Protein AF-G8THZ9-F1 (afdb_monomer_lite)

Secondary structure (DSSP, 8-state):
----------PPPPPPPPPPS--SEEEEE-TT--EEEEE----S----S---TTSPPP----GGG-EEE-TTTHHHHHIIIIITS-GGG-EEEEEESSSS---HHHHHHHHHHT-TTT--EEEEEEPPHHHHHHHHHHT-

Foldseek 3Di:
DDDDDDPPDDDPPPDPPQDAPDAQWEWEAEQQQWIKIAGDPDPDDPPDPPDDSVAHDDPVDALVRIGTDDLVCLVVCCVVRQLPDDLVRQEYEYAYQDPDDDHSSVVVNCVQQVDVVSSHHYDYDHDHPNRVVSVVVNVD

Sequence (140 aa):
MRRDSVEKGLLPGPLPPPVPFYKNYHFLVDSAGQLYYYQLDQKGWFCGTDYDYNVPLFMGLKPDKLFQVSETNVAEVVKKNILSQEPSFRWAIIGLINDTIESNGLAKLMDILKSDLNKVKWNLRKATIEESVIFDYKMI

Radius of gyration: 19.39 Å; chains: 1; bounding box: 35×72×50 Å

Structure (mmCIF, N/CA/C/O backbone):
data_AF-G8THZ9-F1
#
_entry.id   AF-G8THZ9-F1
#
loop_
_atom_site.group_PDB
_atom_site.id
_atom_site.type_symbol
_atom_site.label_atom_id
_atom_site.label_alt_id
_atom_site.label_comp_id
_atom_site.label_asym_id
_atom_site.label_entity_id
_atom_site.label_seq_id
_atom_site.pdbx_PDB_ins_code
_atom_site.Cartn_x
_atom_site.Cartn_y
_atom_site.Cartn_z
_atom_site.occupancy
_atom_site.B_iso_or_equiv
_atom_site.auth_seq_id
_atom_site.auth_comp_id
_atom_site.auth_asym_id
_atom_site.auth_atom_id
_atom_site.pdbx_PDB_model_num
ATOM 1 N N . MET A 1 1 ? 20.471 53.035 -34.758 1.00 38.16 1 MET A N 1
ATOM 2 C CA . MET A 1 1 ? 20.150 51.683 -35.264 1.00 38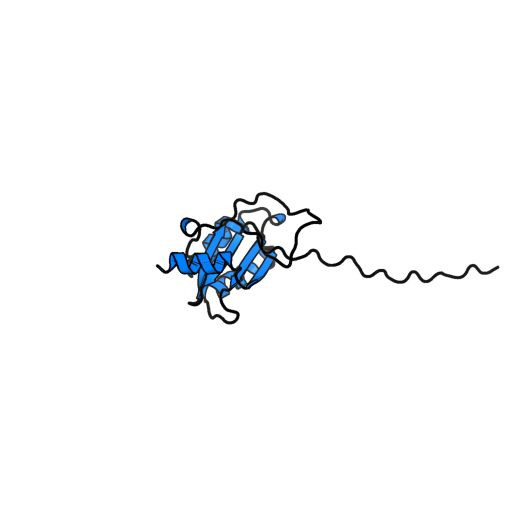.16 1 MET A CA 1
ATOM 3 C C . MET A 1 1 ? 19.563 50.897 -34.095 1.00 38.16 1 MET A C 1
ATOM 5 O O . MET A 1 1 ? 20.293 50.603 -33.157 1.00 38.16 1 MET A O 1
ATOM 9 N N . ARG A 1 2 ? 18.233 50.722 -34.065 1.00 41.59 2 ARG A N 1
ATOM 10 C CA . ARG A 1 2 ? 17.522 49.943 -33.034 1.00 41.59 2 ARG A CA 1
ATOM 11 C C . ARG A 1 2 ? 17.919 48.470 -33.193 1.00 41.59 2 ARG A C 1
ATOM 13 O O . ARG A 1 2 ? 17.989 48.004 -34.324 1.00 41.59 2 ARG A O 1
ATOM 20 N N . ARG A 1 3 ? 18.221 47.770 -32.098 1.00 42.97 3 ARG A N 1
ATOM 21 C CA . ARG A 1 3 ? 18.282 46.302 -32.089 1.00 42.97 3 ARG A CA 1
ATOM 22 C C . ARG A 1 3 ? 16.979 45.817 -31.482 1.00 42.97 3 ARG A C 1
ATOM 24 O O . ARG A 1 3 ? 16.697 46.126 -30.328 1.00 42.97 3 ARG A O 1
ATOM 31 N N . ASP A 1 4 ? 16.196 45.147 -32.310 1.00 42.41 4 ASP A N 1
ATOM 32 C CA . ASP A 1 4 ? 14.897 44.600 -31.967 1.00 42.41 4 ASP A CA 1
ATOM 33 C C . ASP A 1 4 ? 15.031 43.495 -30.914 1.00 42.41 4 ASP A C 1
ATOM 35 O O . ASP A 1 4 ? 15.922 42.641 -30.966 1.00 42.41 4 ASP A O 1
ATOM 39 N N . SER A 1 5 ? 14.138 43.553 -29.932 1.00 47.38 5 SER A N 1
ATOM 40 C CA . SER A 1 5 ? 13.947 42.545 -28.899 1.00 47.38 5 SER A CA 1
ATOM 41 C C . SER A 1 5 ? 13.380 41.277 -29.535 1.00 47.38 5 SER A C 1
ATOM 43 O O . SER A 1 5 ? 12.243 41.270 -29.995 1.00 47.38 5 SER A O 1
ATOM 45 N N . VAL A 1 6 ? 14.155 40.193 -29.543 1.00 50.81 6 VAL A N 1
ATOM 46 C CA . VAL A 1 6 ? 13.627 38.855 -29.830 1.00 50.81 6 VAL A CA 1
ATOM 47 C C . VAL A 1 6 ? 12.869 38.392 -28.587 1.00 50.81 6 VAL A C 1
ATOM 49 O O . VAL A 1 6 ? 13.480 38.127 -27.549 1.00 50.81 6 VAL A O 1
ATOM 52 N N . GLU A 1 7 ? 11.541 38.319 -28.680 1.00 52.03 7 GLU A N 1
ATOM 53 C CA . GLU A 1 7 ? 10.701 37.629 -27.701 1.00 52.03 7 GLU A CA 1
ATOM 54 C C . GLU A 1 7 ? 11.175 36.174 -27.581 1.00 52.03 7 GLU A C 1
ATOM 56 O O . GLU A 1 7 ? 10.990 35.352 -28.479 1.00 52.03 7 GLU A O 1
ATOM 61 N N . LYS A 1 8 ? 11.819 35.841 -26.457 1.00 48.75 8 LYS A N 1
ATOM 62 C CA . LYS A 1 8 ? 12.021 34.449 -26.054 1.00 48.75 8 LYS A CA 1
ATOM 63 C C . LYS A 1 8 ? 10.647 33.869 -25.730 1.00 48.75 8 LYS A C 1
ATOM 65 O O . LYS A 1 8 ? 10.145 34.071 -24.627 1.00 48.75 8 LYS A O 1
ATOM 70 N N . GLY A 1 9 ? 10.055 33.153 -26.682 1.00 49.53 9 GLY A N 1
ATOM 71 C CA . GLY A 1 9 ? 8.918 32.283 -26.405 1.00 49.53 9 GLY A CA 1
ATOM 72 C C . GLY A 1 9 ? 9.259 31.374 -25.222 1.00 49.53 9 GLY A C 1
ATOM 73 O O . GLY A 1 9 ? 10.321 30.746 -25.207 1.00 49.53 9 GLY A O 1
ATOM 74 N N . LEU A 1 10 ? 8.401 31.361 -24.200 1.00 52.66 10 LEU A N 1
ATOM 75 C CA . LEU A 1 10 ? 8.536 30.456 -23.065 1.00 52.66 10 LEU A CA 1
ATOM 76 C C . LEU A 1 10 ? 8.522 29.020 -23.593 1.00 52.66 10 LEU A C 1
ATOM 78 O O . LEU A 1 10 ? 7.490 28.537 -24.056 1.00 52.66 10 LEU A O 1
ATOM 82 N N . LEU A 1 11 ? 9.663 28.334 -23.524 1.00 58.06 11 LEU A N 1
ATOM 83 C CA . LEU A 1 11 ? 9.677 26.883 -23.655 1.00 58.06 11 LEU A CA 1
ATOM 84 C C . LEU A 1 11 ? 8.760 26.326 -22.553 1.00 58.06 11 LEU A C 1
ATOM 86 O O . LEU A 1 11 ? 8.899 26.760 -21.402 1.00 58.06 11 LEU A O 1
ATOM 90 N N . PRO A 1 12 ? 7.821 25.412 -22.861 1.00 59.81 12 PRO A N 1
ATOM 91 C CA . PRO A 1 12 ? 7.053 24.752 -21.818 1.00 59.81 12 PRO A CA 1
ATOM 92 C C . PRO A 1 12 ? 8.044 24.114 -20.842 1.00 59.81 12 PRO A C 1
ATOM 94 O O . PRO A 1 12 ? 9.036 23.509 -21.259 1.00 59.81 12 PRO A O 1
ATOM 97 N N . GLY A 1 13 ? 7.818 24.324 -19.543 1.00 59.12 13 GLY A N 1
ATOM 98 C CA . GLY A 1 13 ? 8.669 23.753 -18.503 1.00 59.12 13 GLY A CA 1
ATOM 99 C C . GLY A 1 13 ? 8.814 22.236 -18.681 1.00 59.12 13 GLY A C 1
ATOM 100 O O . GLY A 1 13 ? 7.951 21.609 -19.302 1.00 59.12 13 GLY A O 1
ATOM 101 N N . PRO A 1 14 ? 9.900 21.632 -18.169 1.00 66.94 14 PRO A N 1
ATOM 102 C CA . PRO A 1 14 ? 10.114 20.195 -18.294 1.00 66.94 14 PRO A CA 1
ATOM 103 C C . PRO A 1 14 ? 8.884 19.435 -17.788 1.00 66.94 14 PRO A C 1
ATOM 105 O O . PRO A 1 14 ? 8.341 19.764 -16.730 1.00 66.94 14 PRO A O 1
ATOM 108 N N . LEU A 1 15 ? 8.441 18.440 -18.565 1.00 58.38 15 LEU A N 1
ATOM 109 C CA . LEU A 1 15 ? 7.326 17.578 -18.182 1.00 58.38 15 LEU A CA 1
ATOM 110 C C . LEU A 1 15 ? 7.596 16.988 -16.789 1.00 58.38 15 LEU A C 1
ATOM 112 O O . LEU A 1 15 ? 8.741 16.618 -16.500 1.00 58.38 15 LEU A O 1
ATOM 116 N N . PRO A 1 16 ? 6.575 16.914 -15.915 1.00 58.38 16 PRO A N 1
ATOM 117 C CA . PRO A 1 16 ? 6.744 16.308 -14.608 1.00 58.38 16 PRO A CA 1
ATOM 118 C C . PRO A 1 16 ? 7.264 14.875 -14.777 1.00 58.38 16 PRO A C 1
ATOM 120 O O . PRO A 1 16 ? 6.848 14.177 -15.708 1.00 58.38 16 PRO A O 1
ATOM 123 N N . PRO A 1 17 ? 8.184 14.430 -13.905 1.00 59.94 17 PRO A N 1
ATOM 124 C CA . PRO A 1 17 ? 8.704 13.080 -13.976 1.00 59.94 17 PRO A CA 1
ATOM 125 C C . PRO A 1 17 ? 7.540 12.088 -13.868 1.00 59.94 17 PRO A C 1
ATOM 127 O O . PRO A 1 17 ? 6.652 12.282 -13.029 1.00 59.94 17 PRO A O 1
ATOM 130 N N . PRO A 1 18 ? 7.531 11.036 -14.694 1.00 64.81 18 PRO A N 1
ATOM 131 C CA . PRO A 1 18 ? 6.478 10.040 -14.652 1.00 64.81 18 PRO A CA 1
ATOM 132 C C . PRO A 1 18 ? 6.352 9.387 -13.270 1.00 64.81 18 PRO A C 1
ATOM 134 O O . PRO A 1 18 ? 7.337 9.196 -12.547 1.00 64.81 18 PRO A O 1
ATOM 137 N N . VAL A 1 19 ? 5.122 9.037 -12.897 1.00 69.25 19 VAL A N 1
ATOM 138 C CA . VAL A 1 19 ? 4.837 8.382 -11.620 1.00 69.25 19 VAL A CA 1
ATOM 139 C C . VAL A 1 19 ? 5.189 6.896 -11.737 1.00 69.25 19 VAL A C 1
ATOM 141 O O . VAL A 1 19 ? 4.642 6.211 -12.597 1.00 69.25 19 VAL A O 1
ATOM 144 N N . PRO A 1 20 ? 6.087 6.359 -10.896 1.00 75.56 20 PRO A N 1
ATOM 145 C CA . PRO A 1 20 ? 6.451 4.952 -10.972 1.00 75.56 20 PRO A CA 1
ATOM 146 C C . PRO A 1 20 ? 5.336 4.061 -10.417 1.00 75.56 20 PRO A C 1
ATOM 148 O O . PRO A 1 20 ? 4.730 4.375 -9.392 1.00 75.56 20 PRO A O 1
ATOM 151 N N . PHE A 1 21 ? 5.142 2.895 -11.038 1.00 81.06 21 PHE A N 1
ATOM 152 C CA . PHE A 1 21 ? 4.222 1.866 -10.543 1.00 81.06 21 PHE A CA 1
ATOM 153 C C . PHE A 1 21 ? 4.652 1.269 -9.200 1.00 81.06 21 PHE A C 1
ATOM 155 O O . PHE A 1 21 ? 3.791 0.814 -8.445 1.00 81.06 21 PHE A O 1
ATOM 162 N N . TYR A 1 22 ? 5.957 1.278 -8.899 1.00 83.31 22 TYR A N 1
ATOM 163 C CA . TYR A 1 22 ? 6.523 0.651 -7.707 1.00 83.31 22 TYR A CA 1
ATOM 164 C C . TYR A 1 22 ? 7.478 1.562 -6.918 1.00 83.31 22 TYR A C 1
ATOM 166 O O . TYR A 1 22 ? 8.273 2.302 -7.499 1.00 83.31 22 TYR A O 1
ATOM 174 N N . LYS A 1 23 ? 7.394 1.488 -5.578 1.00 85.88 23 LYS A N 1
ATOM 175 C CA . LYS A 1 23 ? 8.316 2.073 -4.582 1.00 85.88 23 LYS A CA 1
ATOM 176 C C . LYS A 1 23 ? 8.511 1.144 -3.382 1.00 85.88 23 LYS A C 1
ATOM 178 O O . LYS A 1 23 ? 7.961 0.061 -3.337 1.00 85.88 23 LYS A O 1
ATOM 183 N N . ASN A 1 24 ? 9.291 1.560 -2.394 1.00 86.88 24 ASN A N 1
ATOM 184 C CA . ASN A 1 24 ? 9.671 0.725 -1.255 1.00 86.88 24 ASN A CA 1
ATOM 185 C C . ASN A 1 24 ? 8.465 0.231 -0.444 1.00 86.88 24 ASN A C 1
ATOM 187 O O . ASN A 1 24 ? 8.475 -0.908 0.013 1.00 86.88 24 ASN A O 1
ATOM 191 N N . TYR A 1 25 ? 7.431 1.062 -0.294 1.00 92.38 25 TYR A N 1
ATOM 192 C CA . TYR A 1 25 ? 6.250 0.754 0.507 1.00 92.38 25 TYR A CA 1
ATOM 193 C C . TYR A 1 25 ? 5.021 0.651 -0.382 1.00 92.38 25 TYR A C 1
ATOM 195 O O . TYR A 1 25 ? 4.661 1.616 -1.054 1.0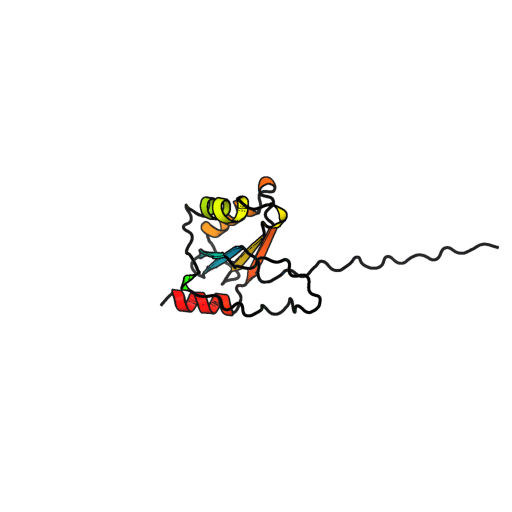0 92.38 25 TYR A O 1
ATOM 203 N N . HIS A 1 26 ? 4.372 -0.508 -0.365 1.00 92.94 26 HIS A N 1
ATOM 204 C CA . HIS A 1 26 ? 3.155 -0.768 -1.118 1.00 92.94 26 HIS A CA 1
ATOM 205 C C . HIS A 1 26 ? 2.027 -1.155 -0.193 1.00 92.94 26 HIS A C 1
ATOM 207 O O . HIS A 1 26 ? 2.170 -2.026 0.662 1.00 92.94 26 HIS A O 1
ATOM 213 N N . PHE A 1 27 ? 0.891 -0.523 -0.418 1.00 95.19 27 PHE A N 1
ATOM 214 C CA . PHE A 1 27 ? -0.374 -0.912 0.156 1.00 95.19 27 PHE A CA 1
ATOM 215 C C . PHE A 1 27 ? -1.279 -1.376 -0.966 1.00 95.19 27 PHE A C 1
ATOM 217 O O . PHE A 1 27 ? -1.368 -0.723 -2.002 1.00 95.19 27 PHE A O 1
ATOM 224 N N . LEU A 1 28 ? -1.948 -2.496 -0.756 1.00 94.56 28 LEU A N 1
ATOM 225 C CA . LEU A 1 28 ? -2.913 -3.026 -1.700 1.00 94.56 28 LEU A CA 1
ATOM 226 C C . LEU A 1 28 ? -4.253 -3.177 -0.994 1.00 94.56 28 LEU A C 1
ATOM 228 O O . LEU A 1 28 ? -4.292 -3.577 0.169 1.00 94.56 28 LEU A O 1
ATOM 232 N N . VAL A 1 29 ? -5.337 -2.852 -1.685 1.00 95.06 29 VAL A N 1
ATOM 233 C CA . VAL A 1 29 ? -6.697 -3.049 -1.182 1.00 95.06 29 VAL A CA 1
ATOM 234 C C . VAL A 1 29 ? -7.391 -4.049 -2.093 1.00 95.06 29 VAL A C 1
ATOM 236 O O . VAL A 1 29 ? -7.479 -3.819 -3.305 1.00 95.06 29 VAL A O 1
ATOM 239 N N . ASP A 1 30 ? -7.822 -5.168 -1.510 1.00 92.56 30 ASP A N 1
ATOM 240 C CA . ASP A 1 30 ? -8.563 -6.211 -2.227 1.00 92.56 30 ASP A CA 1
ATOM 241 C C . ASP A 1 30 ? -9.985 -5.750 -2.571 1.00 92.56 30 ASP A C 1
ATOM 243 O O . ASP A 1 30 ? -10.343 -4.615 -2.305 1.00 92.56 30 ASP A O 1
ATOM 247 N N . SER A 1 31 ? -10.819 -6.606 -3.159 1.00 91.12 31 SER A N 1
ATOM 248 C CA . SER A 1 31 ? -12.212 -6.265 -3.483 1.00 91.12 31 SER A CA 1
ATOM 249 C C . SER A 1 31 ? -13.152 -6.205 -2.267 1.00 91.12 31 SER A C 1
ATOM 251 O O . SER A 1 31 ? -14.228 -5.618 -2.372 1.00 91.12 31 SER A O 1
ATOM 253 N N . ALA A 1 32 ? -12.759 -6.776 -1.124 1.00 92.00 32 ALA A N 1
ATOM 254 C CA . ALA A 1 32 ? -13.515 -6.785 0.129 1.00 92.00 32 ALA A CA 1
ATOM 255 C C . ALA A 1 32 ? -13.179 -5.593 1.049 1.00 92.00 32 ALA A C 1
ATOM 257 O O . ALA A 1 32 ? -13.728 -5.480 2.144 1.00 92.00 32 ALA A O 1
ATOM 258 N N . GLY A 1 33 ? -12.272 -4.711 0.626 1.00 92.62 33 GLY A N 1
ATOM 259 C CA . GLY A 1 33 ? -11.836 -3.547 1.394 1.00 92.62 33 GLY A CA 1
ATOM 260 C C . GLY A 1 33 ? -10.751 -3.863 2.422 1.00 92.62 33 GLY A C 1
ATOM 261 O O . GLY A 1 33 ? -10.431 -3.012 3.258 1.00 92.62 33 GLY A O 1
ATOM 262 N N . GLN A 1 34 ? -10.158 -5.055 2.385 1.00 94.12 34 GLN A N 1
ATOM 263 C CA . GLN A 1 34 ? -9.073 -5.432 3.280 1.00 94.12 34 GLN A CA 1
ATOM 264 C C . GLN A 1 34 ? -7.760 -4.811 2.806 1.00 94.12 34 GLN A C 1
ATOM 266 O O . GLN A 1 34 ? -7.415 -4.831 1.624 1.00 94.12 34 GLN A O 1
ATOM 271 N N . LEU A 1 35 ? -7.018 -4.249 3.760 1.00 95.44 35 LEU A N 1
ATOM 272 C CA . LEU A 1 35 ? -5.737 -3.609 3.504 1.00 95.44 35 LEU A CA 1
ATOM 273 C C . LEU A 1 35 ? -4.603 -4.620 3.651 1.00 95.44 35 LEU A C 1
ATOM 275 O O . LEU A 1 35 ? -4.484 -5.316 4.662 1.00 95.44 35 LEU A O 1
ATOM 279 N N . TYR A 1 36 ? -3.711 -4.629 2.675 1.00 95.06 36 TYR A N 1
ATOM 280 C CA . TYR A 1 36 ? -2.498 -5.422 2.674 1.00 95.06 36 TYR A CA 1
ATOM 281 C C . TYR A 1 36 ? -1.280 -4.529 2.499 1.00 95.06 36 TYR A C 1
ATOM 283 O O . TYR A 1 36 ? -1.357 -3.448 1.921 1.00 95.06 36 TYR A O 1
ATOM 291 N N . TYR A 1 37 ? -0.148 -4.995 3.007 1.00 94.69 37 TYR A N 1
ATOM 292 C CA . TYR A 1 37 ? 1.132 -4.316 2.940 1.00 94.69 37 TYR A CA 1
ATOM 293 C C . TYR A 1 37 ? 2.184 -5.230 2.327 1.00 94.69 37 TYR A C 1
ATOM 295 O O . TYR A 1 37 ? 2.296 -6.409 2.677 1.00 94.69 37 TYR A O 1
ATOM 303 N N . TYR A 1 38 ? 2.976 -4.646 1.439 1.00 91.50 38 TYR A N 1
ATOM 304 C CA . TYR A 1 38 ? 4.121 -5.268 0.809 1.00 91.50 38 TYR A CA 1
ATOM 305 C C . TYR A 1 38 ? 5.294 -4.288 0.853 1.00 91.50 38 TYR A C 1
ATOM 307 O O . TYR A 1 38 ? 5.148 -3.101 0.557 1.00 91.50 38 TYR A O 1
ATOM 315 N N . GLN A 1 39 ? 6.477 -4.783 1.203 1.00 90.69 39 GLN A N 1
ATOM 316 C CA . GLN A 1 39 ? 7.702 -3.993 1.164 1.00 90.69 39 GLN A CA 1
ATOM 317 C C . GLN A 1 39 ? 8.626 -4.533 0.083 1.00 90.69 39 GLN A C 1
ATOM 319 O O . GLN A 1 39 ? 8.974 -5.712 0.094 1.00 90.69 39 GLN A O 1
ATOM 324 N N . LEU A 1 40 ? 9.034 -3.667 -0.843 1.00 84.75 40 LEU A N 1
ATOM 325 C CA . LEU A 1 40 ? 10.056 -4.011 -1.823 1.00 84.75 40 LEU A CA 1
ATOM 326 C C . LEU A 1 40 ? 11.444 -3.774 -1.235 1.00 84.75 40 LEU A C 1
ATOM 328 O O . LEU A 1 40 ? 11.705 -2.736 -0.627 1.00 84.75 40 LEU A O 1
ATOM 332 N N . ASP A 1 41 ? 12.370 -4.683 -1.533 1.00 74.44 41 ASP A N 1
ATOM 333 C CA . ASP A 1 41 ? 13.795 -4.546 -1.202 1.00 74.44 41 ASP A CA 1
ATOM 334 C C . ASP A 1 41 ? 14.516 -3.483 -2.060 1.00 74.44 41 ASP A C 1
ATOM 336 O O . ASP A 1 41 ? 15.745 -3.388 -2.062 1.00 74.44 41 ASP A O 1
ATOM 340 N N . GLN A 1 42 ? 13.771 -2.656 -2.802 1.00 63.34 42 GLN A N 1
ATOM 341 C CA . GLN A 1 42 ? 14.324 -1.653 -3.705 1.00 63.34 42 GLN A CA 1
ATOM 342 C C . GLN A 1 42 ? 15.018 -0.524 -2.935 1.00 63.34 42 GLN A C 1
ATOM 344 O O . GLN A 1 42 ? 14.424 0.465 -2.511 1.00 63.34 42 GLN A O 1
ATOM 349 N N . LYS A 1 43 ? 16.335 -0.658 -2.793 1.00 51.34 43 LYS A N 1
ATOM 350 C CA . LYS A 1 43 ? 17.237 0.414 -2.375 1.00 51.34 43 LYS A CA 1
ATOM 351 C C . LYS A 1 43 ? 17.757 1.137 -3.617 1.00 51.34 43 LYS A C 1
ATOM 353 O O . LYS A 1 43 ? 18.839 0.832 -4.100 1.00 51.34 43 LYS A O 1
ATOM 358 N N . GLY A 1 44 ? 16.988 2.077 -4.162 1.00 53.44 44 GLY A N 1
ATOM 359 C CA . GLY A 1 44 ? 17.472 2.886 -5.282 1.00 53.44 44 GLY A CA 1
ATOM 360 C C . GLY A 1 44 ? 16.451 3.865 -5.844 1.00 53.44 44 GLY A C 1
ATOM 361 O O . GLY A 1 44 ? 15.258 3.580 -5.915 1.00 53.44 44 GLY A O 1
ATOM 362 N N . TRP A 1 45 ? 16.932 5.037 -6.256 1.00 54.22 45 TRP A N 1
ATOM 363 C CA . TRP A 1 45 ? 16.159 5.976 -7.061 1.00 54.22 45 TRP A CA 1
ATOM 364 C C . TRP A 1 45 ? 16.180 5.494 -8.514 1.00 54.22 45 TRP A C 1
ATOM 366 O O . TRP A 1 45 ? 17.255 5.279 -9.070 1.00 54.22 45 TRP A O 1
ATOM 376 N N . PHE A 1 46 ? 15.013 5.323 -9.139 1.00 57.38 46 PHE A N 1
ATOM 377 C CA . PHE A 1 46 ? 14.928 5.063 -10.577 1.00 57.38 46 PHE A CA 1
ATOM 378 C C . PHE A 1 46 ? 15.335 6.336 -11.333 1.00 57.38 46 PHE A C 1
ATOM 380 O O . PHE A 1 46 ? 14.513 7.216 -11.574 1.00 57.38 46 PHE A O 1
ATOM 387 N N . CYS A 1 47 ? 16.626 6.479 -11.627 1.00 53.81 47 CYS A N 1
ATOM 388 C CA . CYS A 1 47 ? 17.139 7.439 -12.599 1.00 53.81 47 CYS A CA 1
ATOM 389 C C . CYS A 1 47 ? 17.320 6.678 -13.915 1.00 53.81 47 CYS A C 1
ATOM 391 O O . CYS A 1 47 ? 18.298 5.949 -14.060 1.00 53.81 47 CYS A O 1
ATOM 393 N N . GLY A 1 48 ? 16.384 6.796 -14.855 1.00 55.31 48 GLY A N 1
ATOM 394 C CA . GLY A 1 48 ? 16.502 6.142 -16.157 1.00 55.31 48 GLY A CA 1
ATOM 395 C C . GLY A 1 48 ? 15.581 6.776 -17.190 1.00 55.31 48 GLY A C 1
ATOM 396 O O . GLY A 1 48 ? 14.415 7.041 -16.899 1.00 55.31 48 GLY A O 1
ATOM 397 N N . THR A 1 49 ? 16.118 7.038 -18.380 1.00 55.41 49 THR A N 1
ATOM 398 C CA . THR A 1 49 ? 15.394 7.578 -19.543 1.00 55.41 49 THR A CA 1
ATOM 399 C C . THR A 1 49 ? 14.604 6.516 -20.307 1.00 55.41 49 THR A C 1
ATOM 401 O O . THR A 1 49 ? 13.738 6.877 -21.094 1.00 55.41 49 THR A O 1
ATOM 404 N N . ASP A 1 50 ? 14.847 5.232 -20.026 1.00 56.66 50 ASP A N 1
ATOM 405 C CA . ASP A 1 50 ? 14.318 4.101 -20.805 1.00 56.66 50 ASP A CA 1
ATOM 406 C C . ASP A 1 50 ? 13.226 3.309 -20.064 1.00 56.66 50 ASP A C 1
ATOM 408 O O . ASP A 1 50 ? 12.917 2.172 -20.414 1.00 56.66 50 ASP A O 1
ATOM 412 N N . TYR A 1 51 ? 12.649 3.882 -19.004 1.00 61.78 51 TYR A N 1
ATOM 413 C CA . TYR A 1 51 ? 11.498 3.276 -18.335 1.00 61.78 51 TYR A CA 1
ATOM 414 C C . TYR A 1 51 ? 10.219 3.582 -19.112 1.00 61.78 51 TYR A C 1
ATOM 416 O O . TYR A 1 51 ? 9.863 4.748 -19.287 1.00 61.78 51 TYR A O 1
ATOM 424 N N . ASP A 1 52 ? 9.494 2.540 -19.522 1.00 68.88 52 ASP A N 1
ATOM 425 C CA . ASP A 1 52 ? 8.106 2.707 -19.939 1.00 68.88 52 ASP A CA 1
ATOM 426 C C . ASP A 1 52 ? 7.236 2.863 -18.690 1.00 68.88 52 ASP A C 1
ATOM 428 O O . ASP A 1 52 ? 6.998 1.922 -17.936 1.00 68.88 52 ASP A O 1
ATOM 432 N N . TYR A 1 53 ? 6.781 4.086 -18.451 1.00 69.88 53 TYR A N 1
ATOM 433 C CA . TYR A 1 53 ? 5.913 4.409 -17.324 1.00 69.88 53 TYR A CA 1
ATOM 434 C C . TYR A 1 53 ? 4.430 4.146 -17.610 1.00 69.88 53 TYR A C 1
ATOM 436 O O . TYR A 1 53 ? 3.593 4.438 -16.759 1.00 69.88 53 TYR A O 1
ATOM 444 N N . ASN A 1 54 ? 4.092 3.580 -18.773 1.00 77.50 54 ASN A N 1
ATOM 445 C CA . ASN A 1 54 ? 2.735 3.133 -19.093 1.00 77.50 54 ASN A CA 1
ATOM 446 C C . ASN A 1 54 ? 2.521 1.651 -18.774 1.00 77.50 54 ASN A C 1
ATOM 448 O O . ASN A 1 54 ? 1.379 1.228 -18.592 1.00 77.50 54 ASN A O 1
ATOM 452 N N . VAL A 1 55 ? 3.600 0.867 -18.684 1.00 80.88 55 VAL A N 1
ATOM 453 C CA . VAL A 1 55 ? 3.541 -0.574 -18.428 1.00 80.88 55 VAL A CA 1
ATOM 454 C C . VAL A 1 55 ? 4.265 -0.898 -17.118 1.00 80.88 55 VAL A C 1
ATOM 456 O O . VAL A 1 55 ? 5.454 -0.606 -16.984 1.00 80.88 55 VAL A O 1
ATOM 459 N N . PRO A 1 56 ? 3.590 -1.507 -16.126 1.00 82.88 56 PRO A N 1
ATOM 460 C CA . PRO A 1 56 ? 4.258 -1.929 -14.904 1.00 82.88 56 PRO A CA 1
ATOM 461 C C . PRO A 1 56 ? 5.269 -3.037 -15.209 1.00 82.88 56 PRO A C 1
ATOM 463 O O . PRO A 1 56 ? 4.956 -4.009 -15.896 1.00 82.88 56 PRO A O 1
ATOM 466 N N . LEU A 1 57 ? 6.477 -2.910 -14.660 1.00 82.00 57 LEU A N 1
ATOM 467 C CA . LEU A 1 57 ? 7.453 -3.993 -14.709 1.00 82.00 57 LEU A CA 1
ATOM 468 C C . LEU A 1 57 ? 6.979 -5.186 -13.885 1.00 82.00 57 LEU A C 1
ATOM 470 O O . LEU A 1 57 ? 6.410 -5.017 -12.809 1.00 82.00 57 LEU A O 1
ATOM 474 N N . PHE A 1 58 ? 7.289 -6.387 -14.365 1.00 84.19 58 PHE A N 1
ATOM 475 C CA . PHE A 1 58 ? 7.102 -7.602 -13.588 1.00 84.19 58 PHE A CA 1
ATOM 476 C C . PHE A 1 58 ? 8.110 -7.640 -12.434 1.00 84.19 58 PHE A C 1
ATOM 478 O O . PHE A 1 58 ? 9.321 -7.679 -12.662 1.00 84.19 58 PHE A O 1
ATOM 485 N N . MET A 1 59 ? 7.611 -7.607 -11.200 1.00 83.56 59 MET A N 1
ATOM 486 C CA . MET A 1 59 ? 8.431 -7.507 -9.991 1.00 83.56 59 MET A CA 1
ATOM 487 C C . MET A 1 59 ? 8.705 -8.863 -9.326 1.00 83.56 59 MET A C 1
ATOM 489 O O . MET A 1 59 ? 9.507 -8.930 -8.392 1.00 83.56 59 MET A O 1
ATOM 493 N N . GLY A 1 60 ? 8.073 -9.942 -9.793 1.00 86.38 60 GLY A N 1
ATOM 494 C CA . GLY A 1 60 ? 8.147 -11.262 -9.171 1.00 86.38 60 GLY A CA 1
ATOM 495 C C . GLY A 1 60 ? 7.601 -11.266 -7.742 1.00 86.38 60 GLY A C 1
ATOM 496 O O . GLY A 1 60 ? 8.156 -11.942 -6.872 1.00 86.38 60 GLY A O 1
ATOM 497 N N . LEU A 1 61 ? 6.567 -10.464 -7.482 1.00 87.62 61 LEU A N 1
ATOM 498 C CA . LEU A 1 61 ? 5.911 -10.348 -6.188 1.00 87.62 61 LEU A CA 1
ATOM 499 C C . LEU A 1 61 ? 5.384 -11.722 -5.748 1.00 87.62 61 LEU A C 1
ATOM 501 O O . LEU A 1 61 ? 4.833 -12.489 -6.540 1.00 87.62 61 LEU A O 1
ATOM 505 N N . LYS A 1 62 ? 5.550 -12.034 -4.461 1.00 87.69 62 LYS A N 1
ATOM 506 C CA . LYS A 1 62 ? 5.194 -13.348 -3.914 1.00 87.69 62 LYS A CA 1
ATOM 507 C C . LYS A 1 62 ? 4.065 -13.256 -2.882 1.00 87.69 62 LYS A C 1
ATOM 509 O O . LYS A 1 62 ? 4.122 -12.368 -2.025 1.00 87.69 62 LYS A O 1
ATOM 514 N N . PRO A 1 63 ? 3.081 -14.178 -2.899 1.00 85.81 63 PRO A N 1
ATOM 515 C CA . PRO A 1 63 ? 1.965 -14.157 -1.948 1.00 85.81 63 PRO A CA 1
ATOM 516 C C . PRO A 1 63 ? 2.385 -14.220 -0.471 1.00 85.81 63 PRO A C 1
ATOM 518 O O . PRO A 1 63 ? 1.770 -13.566 0.369 1.00 85.81 63 PRO A O 1
ATOM 521 N N . ASP A 1 64 ? 3.461 -14.942 -0.145 1.00 87.69 64 ASP A N 1
ATOM 522 C CA . ASP A 1 64 ? 3.993 -15.099 1.221 1.00 87.69 64 ASP A CA 1
ATOM 523 C C . ASP A 1 64 ? 4.589 -13.807 1.803 1.00 87.69 64 ASP A C 1
ATOM 525 O O . ASP A 1 64 ? 4.774 -13.688 3.015 1.00 87.69 64 ASP A O 1
ATOM 529 N N . LYS A 1 65 ? 4.889 -12.826 0.947 1.00 88.00 65 LYS A N 1
ATOM 530 C CA . LYS A 1 65 ? 5.401 -11.504 1.333 1.00 88.00 65 LYS A CA 1
ATOM 531 C C . LYS A 1 65 ? 4.303 -10.453 1.483 1.00 88.00 65 LYS A C 1
ATOM 533 O O . LYS A 1 65 ? 4.593 -9.337 1.911 1.00 88.00 65 LYS A O 1
ATOM 538 N N . LEU A 1 66 ? 3.058 -10.792 1.148 1.00 89.88 66 LEU A N 1
ATOM 539 C CA . LEU A 1 66 ? 1.913 -9.907 1.301 1.00 89.88 66 LEU A CA 1
ATOM 540 C C . LEU A 1 66 ? 1.306 -10.090 2.695 1.00 89.88 66 LEU A C 1
ATOM 542 O O . LEU A 1 66 ? 0.725 -11.132 2.998 1.00 89.88 66 LEU A O 1
ATOM 546 N N . PHE A 1 67 ? 1.368 -9.065 3.539 1.00 92.00 67 PHE A N 1
ATOM 547 C CA . PHE A 1 67 ? 0.842 -9.127 4.904 1.00 92.00 67 PHE A CA 1
ATOM 548 C C . PHE A 1 67 ? -0.498 -8.419 4.990 1.00 92.00 67 PHE A C 1
ATOM 550 O O . PHE A 1 67 ? -0.637 -7.300 4.510 1.00 92.00 67 PHE A O 1
ATOM 557 N N . GLN A 1 68 ? -1.490 -9.055 5.608 1.00 93.94 68 GLN A N 1
ATOM 558 C CA . GLN A 1 68 ? -2.740 -8.365 5.901 1.00 93.94 68 GLN A CA 1
ATOM 559 C C . GLN A 1 68 ? -2.519 -7.394 7.062 1.00 93.94 68 GLN A C 1
ATOM 561 O O . GLN A 1 68 ? -1.935 -7.758 8.084 1.00 93.94 68 GLN A O 1
ATOM 566 N N . VAL A 1 69 ? -2.984 -6.161 6.899 1.00 94.88 69 VAL A N 1
ATOM 567 C CA . VAL A 1 69 ? -2.908 -5.116 7.916 1.00 94.88 69 VAL A CA 1
ATOM 568 C C . VAL A 1 69 ? -4.284 -4.967 8.542 1.00 94.88 69 VAL A C 1
ATOM 570 O O . VAL A 1 69 ? -5.238 -4.569 7.876 1.00 94.88 69 VAL A O 1
ATOM 573 N N . SER A 1 70 ? -4.394 -5.268 9.836 1.00 92.75 70 SER A N 1
ATOM 574 C CA . SER A 1 70 ? -5.632 -4.995 10.561 1.00 92.75 70 SER A CA 1
ATOM 575 C C . SER A 1 70 ? -5.867 -3.488 10.666 1.00 92.75 70 SER A C 1
ATOM 577 O O . SER A 1 70 ? -4.931 -2.692 10.791 1.00 92.75 70 SER A O 1
ATOM 579 N N . GLU A 1 71 ? -7.134 -3.082 10.690 1.00 89.50 71 GLU A N 1
ATOM 580 C CA . GLU A 1 71 ? -7.503 -1.668 10.797 1.00 89.50 71 GLU A CA 1
ATOM 581 C C . GLU A 1 71 ? -6.996 -0.991 12.080 1.00 89.50 71 GLU A C 1
ATOM 583 O O . GLU A 1 71 ? -6.908 0.236 12.142 1.00 89.50 71 GLU A O 1
ATOM 588 N N . THR A 1 72 ? -6.718 -1.767 13.129 1.00 90.19 72 THR A N 1
ATOM 589 C CA . THR A 1 72 ? -6.165 -1.274 14.398 1.00 90.19 72 THR A CA 1
ATOM 590 C C . THR A 1 72 ? -4.669 -0.989 14.302 1.00 90.19 72 THR A C 1
ATOM 592 O O . THR A 1 72 ? -4.169 -0.137 15.029 1.00 90.19 72 THR A O 1
ATOM 595 N N . ASN A 1 73 ? -3.962 -1.651 13.381 1.00 93.88 73 ASN A N 1
ATOM 596 C CA . ASN A 1 73 ? -2.499 -1.658 13.338 1.00 93.88 73 ASN A CA 1
ATOM 597 C C . ASN A 1 73 ? -1.928 -0.805 12.192 1.00 93.88 73 ASN A C 1
ATOM 599 O O . ASN A 1 73 ? -0.710 -0.687 12.067 1.00 93.88 73 ASN A O 1
ATOM 603 N N . VAL A 1 74 ? -2.777 -0.171 11.369 1.00 96.19 74 VAL A N 1
ATOM 604 C CA . VAL A 1 74 ? -2.356 0.671 10.227 1.00 96.19 74 VAL A CA 1
ATOM 605 C C . VAL A 1 74 ? -1.327 1.724 10.650 1.00 96.19 74 VAL A C 1
ATOM 607 O O . VAL A 1 74 ? -0.267 1.847 10.033 1.00 96.19 74 VAL A O 1
ATOM 610 N N . ALA A 1 75 ? -1.601 2.447 11.739 1.00 95.50 75 ALA A N 1
ATOM 611 C CA . ALA A 1 75 ? -0.713 3.491 12.242 1.00 95.50 75 ALA A CA 1
ATOM 612 C C . ALA A 1 75 ? 0.658 2.946 12.663 1.00 95.50 75 ALA A C 1
ATOM 614 O O . ALA A 1 75 ? 1.687 3.562 12.384 1.00 95.50 75 ALA A O 1
ATOM 615 N N . GLU A 1 76 ? 0.688 1.774 13.294 1.00 96.38 76 GLU A N 1
ATOM 616 C CA . GLU A 1 76 ? 1.924 1.131 13.736 1.00 96.38 76 GLU A CA 1
ATOM 617 C C . GLU A 1 76 ? 2.759 0.646 12.552 1.00 96.38 76 GLU A C 1
ATOM 619 O O . GLU A 1 76 ? 3.970 0.874 12.524 1.00 96.38 76 GLU A O 1
ATOM 624 N N . VAL A 1 77 ? 2.117 0.047 11.543 1.00 95.62 77 VAL A N 1
ATOM 625 C CA . VAL A 1 77 ? 2.773 -0.388 10.302 1.00 95.62 77 VAL A CA 1
ATOM 626 C C . VAL A 1 77 ? 3.411 0.803 9.590 1.00 95.62 77 VAL A C 1
ATOM 628 O O . VAL A 1 77 ? 4.590 0.739 9.234 1.00 95.62 77 VAL A O 1
ATOM 631 N N . VAL A 1 78 ? 2.683 1.911 9.429 1.00 95.88 78 VAL A N 1
ATOM 632 C CA . VAL A 1 78 ? 3.218 3.123 8.787 1.00 95.88 78 VAL A CA 1
ATOM 633 C C . VAL A 1 78 ? 4.346 3.732 9.621 1.00 95.88 78 VAL A C 1
ATOM 635 O O . VAL A 1 78 ? 5.402 4.068 9.080 1.00 95.88 78 VAL A O 1
ATOM 638 N N . LYS A 1 79 ? 4.178 3.827 10.945 1.00 95.62 79 LYS A N 1
ATOM 639 C CA . LYS A 1 79 ? 5.197 4.384 11.842 1.00 95.62 79 LYS A CA 1
ATOM 640 C C . LYS A 1 79 ? 6.492 3.574 11.810 1.00 95.62 79 LYS A C 1
ATOM 642 O O . LYS A 1 79 ? 7.570 4.150 11.683 1.00 95.62 79 LYS A O 1
ATOM 647 N N . LYS A 1 80 ? 6.388 2.248 11.910 1.00 94.81 80 LYS A N 1
ATOM 648 C CA . LYS A 1 80 ? 7.537 1.340 11.984 1.00 94.81 80 LYS A CA 1
ATOM 649 C C . LYS A 1 80 ? 8.291 1.249 10.663 1.00 94.81 80 LYS A C 1
ATOM 651 O O . LYS A 1 80 ? 9.519 1.222 10.684 1.00 94.81 80 LYS A O 1
ATOM 656 N N . ASN A 1 81 ? 7.579 1.205 9.538 1.00 93.25 81 ASN A N 1
ATOM 657 C CA . ASN A 1 81 ? 8.203 0.921 8.247 1.00 93.25 81 ASN A CA 1
ATOM 658 C C . ASN A 1 81 ? 8.509 2.177 7.428 1.00 93.25 81 ASN A C 1
ATOM 660 O O . ASN A 1 81 ? 9.531 2.199 6.753 1.00 93.25 81 ASN A O 1
ATOM 664 N N . ILE A 1 82 ? 7.669 3.217 7.506 1.00 93.75 82 ILE A N 1
ATOM 665 C CA . ILE A 1 82 ? 7.772 4.414 6.655 1.00 93.75 82 ILE A CA 1
ATOM 666 C C . ILE A 1 82 ? 8.299 5.609 7.449 1.00 93.75 82 ILE A C 1
ATOM 668 O O . ILE A 1 82 ? 9.310 6.198 7.077 1.00 93.75 82 ILE A O 1
ATOM 672 N N . LEU A 1 83 ? 7.646 5.978 8.557 1.00 94.69 83 LEU A N 1
ATOM 673 C CA . LEU A 1 83 ? 8.013 7.196 9.301 1.00 94.69 83 LEU A CA 1
ATOM 674 C C . LEU A 1 83 ? 9.342 7.068 10.052 1.00 94.69 83 LEU A C 1
ATOM 676 O O . LEU A 1 83 ? 9.939 8.084 10.399 1.00 94.69 83 LEU A O 1
ATOM 680 N N . SER A 1 84 ? 9.817 5.842 10.267 1.00 93.50 84 SER A N 1
ATOM 681 C CA . SER A 1 84 ? 11.155 5.556 10.790 1.00 93.50 84 SER A CA 1
ATOM 682 C C . SER A 1 84 ? 12.280 5.909 9.812 1.00 93.50 84 SER A C 1
ATOM 684 O O . SER A 1 84 ? 13.430 5.998 10.231 1.00 93.50 84 SER A O 1
ATOM 686 N N . GLN A 1 85 ? 11.970 6.110 8.527 1.00 91.06 85 GLN A N 1
ATOM 687 C CA . GLN A 1 85 ? 12.957 6.472 7.513 1.00 91.06 85 GLN A CA 1
ATOM 688 C C . GLN A 1 85 ? 13.161 7.982 7.410 1.00 91.06 85 GLN A C 1
ATOM 690 O O . GLN A 1 85 ? 12.296 8.784 7.784 1.00 91.06 85 GLN A O 1
ATOM 695 N N . GLU A 1 86 ? 14.271 8.367 6.785 1.00 89.25 86 GLU A N 1
ATOM 696 C CA . GLU A 1 86 ? 14.512 9.740 6.350 1.00 89.25 86 GLU A CA 1
ATOM 697 C C . GLU A 1 86 ? 13.392 10.231 5.409 1.00 89.25 86 GLU A C 1
ATOM 699 O O . GLU A 1 86 ? 12.947 9.474 4.536 1.00 89.25 86 GLU A O 1
ATOM 704 N N . PRO A 1 87 ? 12.938 11.496 5.527 1.00 88.75 87 PRO A N 1
ATOM 705 C CA . PRO A 1 87 ? 11.821 12.031 4.742 1.00 88.75 87 PRO A CA 1
ATOM 706 C C . PRO A 1 87 ? 11.935 11.844 3.222 1.00 88.75 87 PRO A C 1
ATOM 708 O O . PRO A 1 87 ? 10.927 11.657 2.545 1.00 88.75 87 PRO A O 1
ATOM 711 N N . SER A 1 88 ? 13.150 11.852 2.670 1.00 85.25 88 SER A N 1
ATOM 712 C CA . SER A 1 88 ? 13.397 11.656 1.235 1.00 85.25 88 SER A CA 1
ATOM 713 C C . SER A 1 88 ? 12.988 10.268 0.719 1.00 85.25 88 SER A C 1
ATOM 715 O O . SER A 1 88 ? 12.641 10.150 -0.458 1.00 85.25 88 SER A O 1
ATOM 717 N N . PHE A 1 89 ? 12.967 9.248 1.584 1.00 85.25 89 PHE A N 1
ATOM 718 C CA . PHE A 1 89 ? 12.628 7.859 1.246 1.00 85.25 89 PHE A CA 1
ATOM 719 C C . PHE A 1 89 ? 11.195 7.463 1.625 1.00 85.25 89 PHE A C 1
ATOM 721 O O . PHE A 1 89 ? 10.777 6.332 1.379 1.00 85.25 89 PHE A O 1
ATOM 728 N N . ARG A 1 90 ? 10.409 8.382 2.195 1.00 90.69 90 ARG A N 1
ATOM 729 C CA . ARG A 1 90 ? 9.020 8.119 2.590 1.00 90.69 90 ARG A CA 1
ATOM 730 C C . ARG A 1 90 ? 8.095 8.164 1.379 1.00 90.69 90 ARG A C 1
ATOM 732 O O . ARG A 1 90 ? 7.515 9.207 1.083 1.00 90.69 90 ARG A O 1
ATOM 739 N N . TRP A 1 91 ? 8.010 7.057 0.644 1.00 89.12 91 TRP A N 1
ATOM 740 C CA . TRP A 1 91 ? 7.172 6.943 -0.553 1.00 89.12 91 TRP A CA 1
ATOM 741 C C . TRP A 1 91 ? 6.299 5.695 -0.510 1.00 89.12 91 TRP A C 1
ATOM 743 O O . TRP A 1 91 ? 6.820 4.581 -0.531 1.00 89.12 91 TRP A O 1
ATOM 753 N N . ALA A 1 92 ? 4.986 5.898 -0.506 1.00 93.06 92 ALA A N 1
ATOM 754 C CA . ALA A 1 92 ? 4.000 4.828 -0.545 1.00 93.06 92 ALA A CA 1
ATOM 755 C C . ALA A 1 92 ? 3.309 4.747 -1.915 1.00 93.06 92 ALA A C 1
ATOM 757 O O . ALA A 1 92 ? 2.940 5.764 -2.499 1.00 93.06 92 ALA A O 1
ATOM 758 N N . ILE A 1 93 ? 3.100 3.541 -2.424 1.00 93.44 93 ILE A N 1
ATOM 759 C CA . ILE A 1 93 ? 2.172 3.274 -3.525 1.00 93.44 93 ILE A CA 1
ATOM 760 C C . ILE A 1 93 ? 0.948 2.584 -2.945 1.00 93.44 93 ILE A C 1
ATOM 762 O O . ILE A 1 93 ? 1.071 1.727 -2.075 1.00 93.44 93 ILE A O 1
ATOM 766 N N . ILE A 1 94 ? -0.226 2.979 -3.420 1.00 95.38 94 ILE A N 1
ATOM 767 C CA . ILE A 1 94 ? -1.503 2.394 -3.040 1.00 95.38 94 ILE A CA 1
ATOM 768 C C . ILE A 1 94 ? -2.138 1.834 -4.311 1.00 95.38 94 ILE A C 1
ATOM 770 O O . ILE A 1 94 ? -2.458 2.592 -5.228 1.00 95.38 94 ILE A O 1
ATOM 774 N N . GLY A 1 95 ? -2.281 0.514 -4.372 1.00 94.12 95 GLY A N 1
ATOM 775 C CA . GLY A 1 95 ? -2.958 -0.206 -5.445 1.00 94.12 95 GLY A CA 1
ATOM 776 C C . GLY A 1 95 ? -4.365 -0.617 -5.021 1.00 94.12 95 GLY A C 1
ATOM 777 O O . GLY A 1 95 ? -4.535 -1.269 -3.993 1.00 94.12 95 GLY A O 1
ATOM 778 N N . LEU A 1 96 ? -5.373 -0.251 -5.807 1.00 94.94 96 LEU A N 1
ATOM 779 C CA . LEU A 1 96 ? -6.756 -0.681 -5.596 1.00 94.94 96 LEU A CA 1
ATOM 780 C C . LEU A 1 96 ? -7.148 -1.717 -6.647 1.00 94.94 96 LEU A C 1
ATOM 782 O O . LEU A 1 96 ? -6.985 -1.463 -7.841 1.00 94.94 96 LEU A O 1
ATOM 786 N N . ILE A 1 97 ? -7.689 -2.861 -6.228 1.00 92.94 97 ILE A N 1
ATOM 787 C CA . ILE A 1 97 ? -8.205 -3.866 -7.173 1.00 92.94 97 ILE A CA 1
ATOM 788 C C . ILE A 1 97 ? -9.428 -3.334 -7.932 1.00 92.94 97 ILE A C 1
ATOM 790 O O . ILE A 1 97 ? -9.542 -3.533 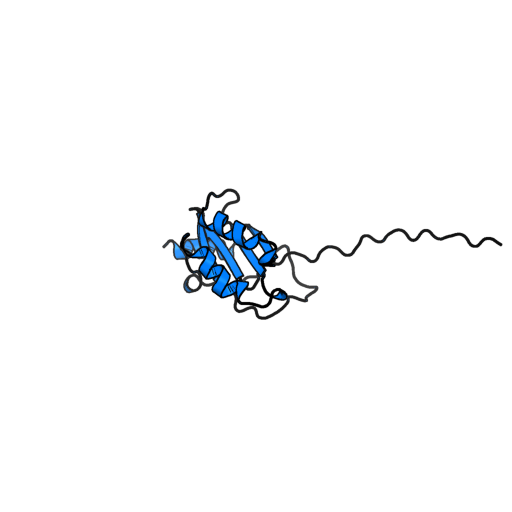-9.142 1.00 92.94 97 ILE A O 1
ATOM 794 N N . ASN A 1 98 ? -10.283 -2.576 -7.242 1.00 91.12 98 ASN A N 1
ATOM 795 C CA . ASN A 1 98 ? -11.476 -1.954 -7.808 1.00 91.12 98 ASN A CA 1
ATOM 796 C C . ASN A 1 98 ? -11.395 -0.423 -7.756 1.00 91.12 98 ASN A C 1
ATOM 798 O O . ASN A 1 98 ? -10.859 0.150 -6.810 1.00 91.12 98 ASN A O 1
ATOM 802 N N . ASP A 1 99 ? -11.999 0.238 -8.747 1.00 84.00 99 ASP A N 1
ATOM 803 C CA . ASP A 1 99 ? -12.013 1.707 -8.856 1.00 84.00 99 ASP A CA 1
ATOM 804 C C . ASP A 1 99 ? -12.921 2.369 -7.800 1.00 84.00 99 ASP A C 1
ATOM 806 O O . ASP A 1 99 ? -12.810 3.560 -7.520 1.00 84.00 99 ASP A O 1
ATOM 810 N N . THR A 1 100 ? -13.834 1.602 -7.201 1.00 86.19 100 THR A N 1
ATOM 811 C CA . THR A 1 100 ? -14.705 2.036 -6.104 1.00 86.19 100 THR A CA 1
ATOM 812 C C . THR A 1 100 ? -14.614 1.019 -4.983 1.00 86.19 100 THR A C 1
ATOM 814 O O . THR A 1 100 ? -14.897 -0.161 -5.196 1.00 86.19 100 THR A O 1
ATOM 817 N N . ILE A 1 101 ? -14.203 1.475 -3.800 1.00 87.81 101 ILE A N 1
ATOM 818 C CA . ILE A 1 101 ? -14.082 0.615 -2.633 1.00 87.81 101 ILE A CA 1
ATOM 819 C C . ILE A 1 101 ? -14.299 1.373 -1.329 1.00 87.81 101 ILE A C 1
ATOM 821 O O . ILE A 1 101 ? -13.785 2.476 -1.144 1.00 87.81 101 ILE A O 1
ATOM 825 N N . GLU A 1 102 ? -15.029 0.751 -0.411 1.00 90.50 102 GLU A N 1
ATOM 826 C CA . GLU A 1 102 ? -15.138 1.200 0.972 1.00 90.50 102 GLU A CA 1
ATOM 827 C C . GLU A 1 102 ? -14.151 0.400 1.826 1.00 90.50 102 GLU A C 1
ATOM 829 O O . GLU A 1 102 ? -14.174 -0.828 1.846 1.00 90.50 102 GLU A O 1
ATOM 834 N N . SER A 1 103 ? -13.236 1.094 2.504 1.00 93.94 103 SER A N 1
ATOM 835 C CA . SER A 1 103 ? -12.242 0.460 3.370 1.00 93.94 103 SER A CA 1
ATOM 836 C C . SER A 1 103 ? -11.840 1.399 4.501 1.00 93.94 103 SER A C 1
ATOM 838 O O . SER A 1 103 ? -11.209 2.437 4.282 1.00 93.94 103 SER A O 1
ATOM 840 N N . ASN A 1 104 ? -12.154 1.009 5.736 1.00 94.81 104 ASN A N 1
ATOM 841 C CA . ASN A 1 104 ? -11.725 1.734 6.934 1.00 94.81 104 ASN A CA 1
ATOM 842 C C . ASN A 1 104 ? -10.196 1.733 7.077 1.00 94.81 104 ASN A C 1
ATOM 844 O O . ASN A 1 104 ? -9.605 2.718 7.523 1.00 94.81 104 ASN A O 1
ATOM 848 N N . GLY A 1 105 ? -9.546 0.629 6.689 1.00 94.81 105 GLY A N 1
ATOM 849 C CA . GLY A 1 105 ? -8.089 0.518 6.666 1.00 94.81 105 GLY A CA 1
ATOM 850 C C . GLY A 1 105 ? -7.462 1.526 5.704 1.00 94.81 105 GLY A C 1
ATOM 851 O O . GLY A 1 105 ? -6.531 2.237 6.087 1.00 94.81 105 GLY A O 1
ATOM 852 N N . LEU A 1 106 ? -8.017 1.646 4.492 1.00 95.50 106 LEU A N 1
ATOM 853 C CA . LEU A 1 106 ? -7.599 2.657 3.522 1.00 95.50 106 LEU A CA 1
ATOM 854 C C . LEU A 1 106 ? -7.849 4.073 4.046 1.00 95.50 106 LEU A C 1
ATOM 856 O O . LEU A 1 106 ? -6.949 4.899 3.962 1.00 95.50 106 LEU A O 1
ATOM 860 N N . ALA A 1 107 ? -9.019 4.361 4.623 1.00 95.31 107 ALA A N 1
ATOM 861 C CA . ALA A 1 107 ? -9.323 5.685 5.171 1.00 95.31 107 ALA A CA 1
ATOM 862 C C . ALA A 1 107 ? -8.285 6.116 6.225 1.00 95.31 107 ALA A C 1
ATOM 864 O O . ALA A 1 107 ? -7.654 7.163 6.081 1.00 95.31 107 ALA A O 1
ATOM 865 N N . LYS A 1 108 ? -8.005 5.246 7.206 1.00 96.19 108 LYS A N 1
ATOM 866 C CA . LYS A 1 108 ? -6.969 5.476 8.229 1.00 96.19 108 LYS A CA 1
ATOM 867 C C . LYS A 1 108 ? -5.580 5.659 7.623 1.00 96.19 108 LYS A C 1
ATOM 869 O O . LYS A 1 108 ? -4.816 6.512 8.073 1.00 96.19 108 LYS A O 1
ATOM 874 N N . LEU A 1 109 ? -5.234 4.860 6.612 1.00 96.75 109 LEU A N 1
ATOM 875 C CA . LEU A 1 109 ? -3.970 5.004 5.893 1.00 96.75 109 LEU A CA 1
ATOM 876 C C . LEU A 1 109 ? -3.885 6.386 5.233 1.00 96.75 109 LEU A C 1
ATOM 878 O 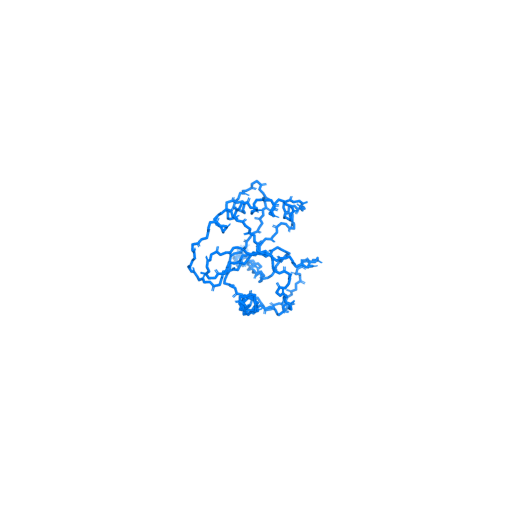O . LEU A 1 109 ? -2.881 7.078 5.394 1.00 96.75 109 LEU A O 1
ATOM 882 N N . MET A 1 110 ? -4.939 6.811 4.535 1.00 95.62 110 MET A N 1
ATOM 883 C CA . MET A 1 110 ? -4.983 8.103 3.853 1.00 95.62 110 MET A CA 1
ATOM 884 C C . MET A 1 110 ? -4.858 9.277 4.824 1.00 95.62 110 MET A C 1
ATOM 886 O O . MET A 1 110 ? -4.156 10.230 4.495 1.00 95.62 110 MET A O 1
ATOM 890 N N . ASP A 1 111 ? -5.460 9.207 6.011 1.00 95.38 111 ASP A N 1
ATOM 891 C CA . ASP A 1 111 ? -5.326 10.252 7.036 1.00 95.38 111 ASP A CA 1
ATOM 892 C C . ASP A 1 111 ? -3.864 10.438 7.469 1.00 95.38 111 ASP A C 1
ATOM 894 O O . ASP A 1 111 ? -3.373 11.561 7.604 1.00 95.38 111 ASP A O 1
ATOM 898 N N . ILE A 1 112 ? -3.127 9.333 7.621 1.00 95.56 112 ILE A N 1
ATOM 899 C CA . ILE A 1 112 ?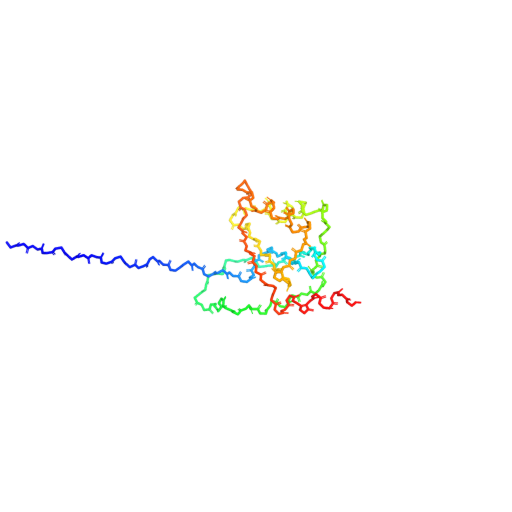 -1.706 9.368 7.981 1.00 95.56 112 ILE A CA 1
ATOM 900 C C . ILE A 1 112 ? -0.862 9.896 6.813 1.00 95.56 112 ILE A C 1
ATOM 902 O O . ILE A 1 112 ? 0.031 10.719 7.024 1.00 95.56 112 ILE A O 1
ATOM 906 N N . LEU A 1 113 ? -1.126 9.434 5.587 1.00 94.69 113 LEU A N 1
ATOM 907 C CA . LEU A 1 113 ? -0.342 9.790 4.399 1.00 94.69 113 LEU A CA 1
ATOM 908 C C . LEU A 1 113 ? -0.576 11.232 3.925 1.00 94.69 113 LEU A C 1
ATOM 910 O O . LEU A 1 113 ? 0.347 11.851 3.402 1.00 94.69 113 LEU A O 1
ATOM 914 N N . LYS A 1 114 ? -1.782 11.779 4.118 1.00 95.06 114 LYS A N 1
ATOM 915 C CA . LYS A 1 114 ? -2.130 13.170 3.776 1.00 95.06 114 LYS A CA 1
ATOM 916 C C . LYS A 1 114 ? -1.632 14.194 4.797 1.00 95.06 114 LYS A C 1
ATOM 918 O O . LYS A 1 114 ? -1.699 15.387 4.528 1.00 95.06 114 LYS A O 1
ATOM 923 N N . SER A 1 115 ? -1.152 13.761 5.961 1.00 93.56 115 SER A N 1
ATOM 924 C CA . SER A 1 115 ? -0.623 14.677 6.970 1.00 93.56 115 SER A CA 1
A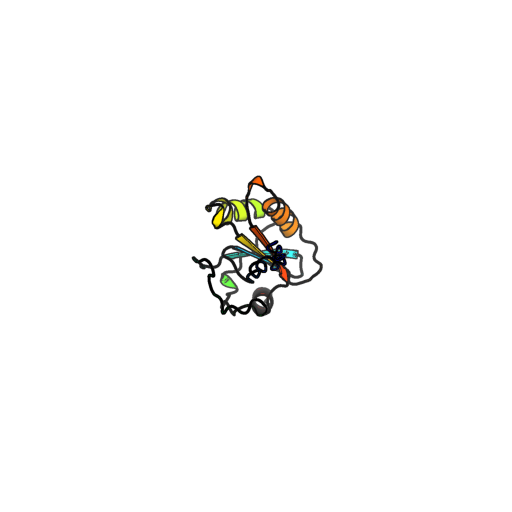TOM 925 C C . SER A 1 115 ? 0.710 15.289 6.524 1.00 93.56 115 SER A C 1
ATOM 927 O O . SER A 1 115 ? 1.723 14.591 6.417 1.00 93.56 115 SER A O 1
ATOM 929 N N . ASP A 1 116 ? 0.742 16.614 6.357 1.00 87.31 116 ASP A N 1
ATOM 930 C CA . ASP A 1 116 ? 1.954 17.363 5.984 1.00 87.31 116 ASP A CA 1
ATOM 931 C C . ASP A 1 116 ? 3.110 17.181 6.982 1.00 87.31 116 ASP A C 1
ATOM 933 O O . ASP A 1 116 ? 4.286 17.236 6.612 1.00 87.31 116 ASP A O 1
ATOM 937 N N . LEU A 1 117 ? 2.793 16.893 8.250 1.00 88.88 117 LEU A N 1
ATOM 938 C CA . LEU A 1 117 ? 3.782 16.621 9.298 1.00 88.88 117 LEU A CA 1
ATOM 939 C C . LEU A 1 117 ? 4.611 15.366 8.996 1.00 88.88 117 LEU A C 1
ATOM 941 O O . LEU A 1 117 ? 5.799 15.304 9.321 1.00 88.88 117 LEU A O 1
ATOM 945 N N . ASN A 1 118 ? 4.001 14.375 8.346 1.00 90.25 118 ASN A N 1
ATOM 946 C CA . ASN A 1 118 ? 4.628 13.085 8.084 1.00 90.25 118 ASN A CA 1
ATOM 947 C C . ASN A 1 118 ? 5.555 13.119 6.860 1.00 90.25 118 ASN A C 1
ATOM 949 O O . ASN A 1 118 ? 6.457 12.277 6.762 1.00 90.25 118 ASN A O 1
ATOM 953 N N . LYS A 1 119 ? 5.379 14.105 5.964 1.00 90.88 119 LYS A N 1
ATOM 954 C CA . LYS A 1 119 ? 6.166 14.297 4.731 1.00 90.88 119 LYS A CA 1
ATOM 955 C C . LYS A 1 119 ? 6.267 13.023 3.882 1.00 90.88 119 LYS A C 1
ATOM 957 O O . LYS A 1 119 ? 7.321 12.731 3.318 1.00 90.88 119 LYS A O 1
ATOM 962 N N . VAL A 1 120 ? 5.189 12.242 3.825 1.00 92.19 120 VAL A N 1
ATOM 963 C CA . VAL A 1 120 ? 5.131 11.015 3.024 1.00 92.19 120 VAL A CA 1
ATOM 964 C C . VAL A 1 120 ? 4.604 11.367 1.643 1.00 92.19 120 VAL A C 1
ATOM 966 O O . VAL A 1 120 ? 3.518 11.921 1.512 1.00 92.19 120 VAL A O 1
ATOM 969 N N . LYS A 1 121 ? 5.361 11.032 0.601 1.00 91.75 121 LYS A N 1
ATOM 970 C CA . LYS A 1 121 ? 4.849 11.092 -0.768 1.00 91.75 121 LYS A CA 1
ATOM 971 C C . LYS A 1 121 ? 4.054 9.827 -1.037 1.00 91.75 121 LYS A C 1
ATOM 973 O O . LYS A 1 121 ? 4.462 8.742 -0.626 1.00 91.75 121 LYS A O 1
ATOM 978 N N . TRP A 1 122 ? 2.939 9.945 -1.735 1.00 92.94 122 TRP A N 1
ATOM 979 C CA . TRP A 1 122 ? 2.118 8.787 -2.047 1.00 92.94 122 TRP A CA 1
ATOM 980 C C . TRP A 1 122 ? 1.482 8.910 -3.423 1.00 92.94 122 TRP A C 1
ATOM 982 O O . TRP A 1 122 ? 1.286 10.015 -3.921 1.00 92.94 122 TRP A O 1
ATOM 992 N N . ASN A 1 123 ? 1.185 7.767 -4.036 1.00 91.50 123 ASN A N 1
ATOM 993 C CA . ASN A 1 123 ? 0.386 7.695 -5.253 1.00 91.50 123 ASN A CA 1
ATOM 994 C C . ASN A 1 123 ? -0.671 6.610 -5.117 1.00 91.50 123 ASN A C 1
ATOM 996 O O . ASN A 1 123 ? -0.397 5.534 -4.587 1.00 91.50 123 ASN A O 1
ATOM 1000 N N . LEU A 1 124 ? -1.859 6.912 -5.626 1.00 92.12 124 LEU A N 1
ATOM 1001 C CA . LEU A 1 124 ? -2.978 5.990 -5.724 1.00 92.12 124 LEU A CA 1
ATOM 1002 C C . LEU A 1 124 ? -3.130 5.562 -7.183 1.00 92.12 124 LEU A C 1
ATOM 1004 O O . LEU A 1 124 ? -3.138 6.411 -8.073 1.00 92.12 124 LEU A O 1
ATOM 1008 N N . ARG A 1 125 ? -3.255 4.259 -7.425 1.00 91.81 125 ARG A N 1
ATOM 1009 C CA . ARG A 1 125 ? -3.486 3.696 -8.757 1.00 91.81 125 ARG A CA 1
ATOM 1010 C C . ARG A 1 125 ? -4.328 2.430 -8.683 1.00 91.81 125 ARG A C 1
ATOM 1012 O O . ARG A 1 125 ? -4.494 1.836 -7.619 1.00 91.81 125 ARG A O 1
ATOM 1019 N N . LYS A 1 126 ? -4.789 1.973 -9.844 1.00 92.19 126 LYS A N 1
ATOM 1020 C CA . LYS A 1 126 ? -5.301 0.613 -9.996 1.00 92.19 126 LYS A CA 1
ATOM 1021 C C . LYS A 1 126 ? -4.186 -0.404 -9.739 1.00 92.19 126 LYS A C 1
ATOM 1023 O O . LYS A 1 126 ? -3.012 -0.131 -10.024 1.00 92.19 126 LYS A O 1
ATOM 1028 N N . ALA A 1 127 ? -4.544 -1.550 -9.175 1.00 92.19 127 ALA A N 1
ATOM 1029 C CA . ALA A 1 127 ? -3.641 -2.677 -9.008 1.00 92.19 127 ALA A CA 1
ATOM 1030 C C . ALA A 1 127 ? -3.085 -3.127 -10.369 1.00 92.19 127 ALA A C 1
ATOM 1032 O O . ALA A 1 127 ? -3.769 -3.053 -11.393 1.00 92.19 127 ALA A O 1
ATOM 1033 N N . THR A 1 128 ? -1.829 -3.566 -10.395 1.00 92.19 128 THR A N 1
ATOM 1034 C CA . THR A 1 128 ? -1.235 -4.153 -11.600 1.00 92.19 128 THR A CA 1
ATOM 1035 C C . THR A 1 128 ? -1.795 -5.557 -11.837 1.00 92.19 128 THR A C 1
ATOM 1037 O O . THR A 1 128 ? -2.414 -6.162 -10.956 1.00 92.19 128 THR A O 1
ATOM 1040 N N . ILE A 1 129 ? -1.568 -6.101 -13.036 1.00 90.62 129 ILE A N 1
ATOM 1041 C CA . ILE A 1 129 ? -1.956 -7.483 -13.360 1.00 90.62 129 ILE A CA 1
ATOM 1042 C C . ILE A 1 129 ? -1.299 -8.461 -12.378 1.00 90.62 129 ILE A C 1
ATOM 1044 O O . ILE A 1 129 ? -1.961 -9.350 -11.857 1.00 90.62 129 ILE A O 1
ATOM 1048 N N . GLU A 1 130 ? -0.015 -8.262 -12.081 1.00 90.81 130 GLU A N 1
ATOM 1049 C CA . GLU A 1 130 ? 0.730 -9.091 -11.131 1.00 90.81 130 GLU A CA 1
ATOM 1050 C C . GLU A 1 130 ? 0.128 -9.043 -9.720 1.00 90.81 130 GLU A C 1
ATOM 1052 O O . GLU A 1 130 ? -0.091 -10.084 -9.106 1.00 90.81 130 GLU A O 1
ATOM 1057 N N . GLU A 1 131 ? -0.187 -7.848 -9.217 1.00 91.50 131 GLU A N 1
ATOM 1058 C CA . GLU A 1 131 ? -0.822 -7.681 -7.903 1.00 91.50 131 GLU A CA 1
ATOM 1059 C C . GLU A 1 131 ? -2.196 -8.350 -7.844 1.00 91.50 131 GLU A C 1
ATOM 1061 O O . GLU A 1 131 ? -2.531 -8.972 -6.838 1.00 91.50 131 GLU A O 1
ATOM 1066 N N . SER A 1 132 ? -2.961 -8.271 -8.935 1.00 91.38 132 SER A N 1
ATOM 1067 C CA . SER A 1 132 ? -4.276 -8.910 -9.043 1.00 91.38 132 SER A CA 1
ATOM 1068 C C . SER A 1 132 ? -4.163 -10.433 -8.959 1.00 91.38 132 SER A C 1
ATOM 1070 O O . SER A 1 132 ? -4.850 -11.057 -8.158 1.00 91.38 132 SER A O 1
ATOM 1072 N N . VAL A 1 133 ? -3.216 -11.026 -9.695 1.00 90.62 133 VAL A N 1
ATOM 1073 C CA . VAL A 1 133 ? -2.964 -12.476 -9.661 1.00 90.62 133 VAL A CA 1
ATOM 1074 C C . VAL A 1 133 ? -2.562 -12.946 -8.259 1.00 90.62 133 VAL A C 1
ATOM 1076 O O . VAL A 1 133 ? -2.978 -14.011 -7.813 1.00 90.62 133 VAL A O 1
ATOM 1079 N N . ILE A 1 134 ? -1.772 -12.165 -7.523 1.00 89.38 134 ILE A N 1
ATOM 1080 C CA . ILE A 1 134 ? -1.345 -12.542 -6.164 1.00 89.38 134 ILE A CA 1
ATOM 1081 C C . ILE A 1 134 ? -2.508 -12.604 -5.189 1.00 89.38 134 ILE A C 1
ATOM 1083 O O . ILE A 1 134 ? -2.522 -13.481 -4.322 1.00 89.38 134 ILE A O 1
ATOM 1087 N N . PHE A 1 135 ? -3.466 -11.689 -5.316 1.00 85.62 135 PHE A N 1
ATOM 1088 C CA . PHE A 1 135 ? -4.678 -11.749 -4.514 1.00 85.62 135 PHE A CA 1
ATOM 1089 C C . PHE A 1 135 ? -5.453 -13.032 -4.774 1.00 85.62 135 PHE A C 1
ATOM 1091 O O . PHE A 1 135 ? -5.822 -13.705 -3.811 1.00 85.62 135 PHE A O 1
ATOM 1098 N N . ASP A 1 136 ? -5.601 -13.417 -6.041 1.00 83.44 136 ASP A N 1
ATOM 1099 C CA . ASP A 1 136 ? -6.291 -14.652 -6.413 1.00 83.44 136 ASP A CA 1
ATOM 1100 C C . ASP A 1 136 ? -5.625 -15.883 -5.777 1.00 83.44 136 ASP A C 1
ATOM 1102 O O . ASP A 1 136 ? -6.314 -16.746 -5.241 1.00 83.44 136 ASP A O 1
ATOM 1106 N N . TYR A 1 137 ? -4.288 -15.939 -5.739 1.00 81.56 137 TYR A N 1
ATOM 1107 C CA . TYR A 1 137 ? -3.556 -17.040 -5.097 1.00 81.56 137 TYR A CA 1
ATOM 1108 C C . TYR A 1 137 ? -3.666 -17.071 -3.569 1.00 81.56 137 TYR A C 1
ATOM 1110 O O . TYR A 1 137 ? -3.524 -18.138 -2.978 1.00 81.56 137 TYR A O 1
ATOM 1118 N N . LYS A 1 138 ? -3.860 -15.921 -2.913 1.00 70.75 138 LYS A N 1
ATOM 1119 C CA . LYS A 1 138 ? -3.951 -15.834 -1.446 1.00 70.75 138 LYS A CA 1
ATOM 1120 C C . LYS A 1 138 ? -5.359 -16.133 -0.919 1.00 70.75 138 LYS A C 1
ATOM 1122 O O . LYS A 1 138 ? -5.512 -16.409 0.267 1.00 70.75 138 LYS A O 1
ATOM 1127 N N . MET A 1 139 ? -6.372 -16.047 -1.781 1.00 56.59 139 MET A N 1
ATOM 1128 C CA . MET A 1 139 ? -7.766 -16.359 -1.449 1.00 56.59 139 MET A CA 1
ATOM 1129 C C . MET A 1 139 ? -8.147 -17.836 -1.677 1.00 56.59 139 MET A C 1
ATOM 1131 O O . MET A 1 139 ? -9.318 -18.180 -1.515 1.00 56.59 139 MET A O 1
ATOM 1135 N N . ILE A 1 140 ? -7.178 -18.694 -2.026 1.00 45.84 140 ILE A N 1
ATOM 1136 C CA . ILE A 1 140 ? -7.294 -20.165 -2.046 1.00 45.84 140 ILE A CA 1
ATOM 1137 C C . ILE A 1 140 ? -6.789 -20.719 -0.713 1.00 45.84 140 ILE A C 1
ATOM 1139 O O . ILE A 1 140 ? -7.478 -21.599 -0.150 1.00 45.84 140 ILE A O 1
#

Organism: Niastella koreensis (strain DSM 17620 / KACC 11465 / NBRC 106392 / GR20-10) (NCBI:txid700598)

pLDDT: mean 82.18, std 16.05, range [38.16, 96.75]